Protein AF-F0SKY0-F1 (afdb_monomer)

Mean predicted aligned error: 11.63 Å

Radius of gyration: 22.15 Å; Cα contacts (8 Å, |Δi|>4): 162; chains: 1; bounding box: 50×62×47 Å

pLDDT: mean 82.49, std 17.02, range [29.92, 97.56]

Solvent-accessible surface area (backbone atoms only — not comparable to full-atom values): 7868 Å² total; per-residue (Å²): 136,84,80,74,58,94,83,52,55,69,64,46,52,52,54,50,53,38,43,76,74,67,43,51,81,93,27,47,46,78,72,54,81,40,81,42,29,36,29,90,99,61,52,41,36,31,31,41,31,40,34,40,35,43,55,90,96,51,73,72,44,75,34,44,32,41,34,40,39,32,83,89,78,56,72,51,76,49,82,32,88,43,74,67,55,46,52,51,55,47,55,67,72,44,64,94,37,53,64,60,80,75,73,92,79,78,86,71,72,63,66,60,50,53,53,51,51,52,52,52,53,51,52,52,54,50,53,66,72,65,75,123

Structure (mmCIF, N/CA/C/O backbone):
data_AF-F0SKY0-F1
#
_entry.id   AF-F0SKY0-F1
#
loop_
_atom_site.group_PDB
_atom_site.id
_atom_site.type_symbol
_atom_site.label_atom_id
_atom_site.label_alt_id
_atom_site.label_comp_id
_atom_site.label_asym_id
_atom_site.label_entity_id
_atom_site.label_seq_id
_atom_site.pdbx_PDB_ins_code
_atom_site.Cartn_x
_atom_site.Cartn_y
_atom_site.Cartn_z
_atom_site.occupancy
_atom_site.B_iso_or_equiv
_atom_site.auth_seq_id
_atom_site.auth_comp_id
_atom_site.auth_asym_id
_atom_site.auth_atom_id
_atom_site.pdbx_PDB_model_num
ATOM 1 N N . MET A 1 1 ? -20.368 4.125 -3.167 1.00 29.92 1 MET A N 1
ATOM 2 C CA . MET A 1 1 ? -19.758 5.468 -3.308 1.00 29.92 1 MET A CA 1
ATOM 3 C C . MET A 1 1 ? -18.580 5.554 -2.349 1.00 29.92 1 MET A C 1
ATOM 5 O O . MET A 1 1 ? -18.791 5.809 -1.173 1.00 29.92 1 MET A O 1
ATOM 9 N N . TYR A 1 2 ? -17.360 5.261 -2.808 1.00 37.28 2 TYR A N 1
ATOM 10 C CA . TYR A 1 2 ? -16.160 5.511 -2.005 1.00 37.28 2 TYR A CA 1
ATOM 11 C C . TYR A 1 2 ? -15.822 6.999 -2.114 1.00 37.28 2 TYR A C 1
ATOM 13 O O . TYR A 1 2 ? -15.543 7.500 -3.204 1.00 37.28 2 TYR A O 1
ATOM 21 N N . ASN A 1 3 ? -15.925 7.711 -0.992 1.00 34.66 3 ASN A N 1
ATOM 22 C CA . ASN A 1 3 ? -15.543 9.113 -0.885 1.00 34.66 3 ASN A CA 1
ATOM 23 C C . ASN A 1 3 ? -14.043 9.230 -1.186 1.00 34.66 3 ASN A C 1
ATOM 25 O O . ASN A 1 3 ? -13.209 8.860 -0.361 1.00 34.66 3 ASN A O 1
ATOM 29 N N . LYS A 1 4 ? -13.696 9.745 -2.370 1.00 40.56 4 LYS A N 1
ATOM 30 C CA . LYS A 1 4 ? -12.349 10.250 -2.644 1.00 40.56 4 LYS A CA 1
ATOM 31 C C . LYS A 1 4 ? -12.088 11.387 -1.662 1.00 40.56 4 LYS A C 1
ATOM 33 O O . LYS A 1 4 ? -12.745 12.423 -1.733 1.00 40.56 4 LYS A O 1
ATOM 38 N N . LEU A 1 5 ? -11.163 11.179 -0.726 1.00 46.00 5 LEU A N 1
ATOM 39 C CA . LEU A 1 5 ? -10.742 12.225 0.201 1.00 46.00 5 LEU A CA 1
ATOM 40 C C . LEU A 1 5 ? -10.253 13.449 -0.608 1.00 46.00 5 LEU A C 1
ATOM 42 O O . LEU A 1 5 ? -9.488 13.265 -1.560 1.00 46.00 5 LEU A O 1
ATOM 46 N N . PRO A 1 6 ? -10.644 14.689 -0.251 1.00 37.44 6 PRO A N 1
ATOM 47 C CA . PRO A 1 6 ? -10.519 15.865 -1.129 1.00 37.44 6 PRO A CA 1
ATOM 48 C C . PRO A 1 6 ? -9.085 16.304 -1.479 1.00 37.44 6 PRO A C 1
ATOM 50 O O . PRO A 1 6 ? -8.906 17.170 -2.329 1.00 37.44 6 PRO A O 1
ATOM 53 N N . ASN A 1 7 ? -8.054 15.710 -0.865 1.00 42.25 7 ASN A N 1
ATOM 54 C CA . ASN A 1 7 ? -6.668 16.204 -0.922 1.00 42.25 7 ASN A CA 1
ATOM 55 C C . ASN A 1 7 ? -5.680 15.280 -1.664 1.00 42.25 7 ASN A C 1
ATOM 57 O O . ASN A 1 7 ? -4.466 15.499 -1.631 1.00 42.25 7 ASN A O 1
ATOM 61 N N . GLY A 1 8 ? -6.178 14.254 -2.357 1.00 55.78 8 GLY A N 1
ATOM 62 C CA . GLY A 1 8 ? -5.343 13.300 -3.099 1.00 55.78 8 GLY A CA 1
ATOM 63 C C . GLY A 1 8 ? -4.895 12.068 -2.303 1.00 55.78 8 GLY A C 1
ATOM 64 O O . GLY A 1 8 ? -4.253 11.208 -2.893 1.00 55.78 8 GLY A O 1
ATOM 65 N N . GLY A 1 9 ? -5.272 11.959 -1.022 1.00 80.56 9 GLY A N 1
ATOM 66 C CA . GLY A 1 9 ? -5.251 10.726 -0.217 1.00 80.56 9 GLY A CA 1
ATOM 67 C C . GLY A 1 9 ? -3.946 9.916 -0.223 1.00 80.56 9 GLY A C 1
ATOM 68 O O . GLY A 1 9 ? -2.873 10.409 -0.573 1.00 80.56 9 GLY A O 1
ATOM 69 N N . ILE A 1 10 ? -4.068 8.640 0.144 1.00 89.56 10 ILE A N 1
ATOM 70 C CA . ILE A 1 10 ? -2.968 7.669 0.148 1.00 89.56 10 ILE A CA 1
ATOM 71 C C . ILE A 1 10 ? -2.341 7.484 -1.244 1.00 89.56 10 ILE A C 1
ATOM 73 O O . ILE A 1 10 ? -1.129 7.341 -1.369 1.00 89.56 10 ILE A O 1
ATOM 77 N N . GLU A 1 11 ? -3.126 7.597 -2.324 1.00 90.94 11 GLU A N 1
ATOM 78 C CA . GLU A 1 11 ? -2.612 7.527 -3.698 1.00 90.94 11 GLU A CA 1
ATOM 79 C C . GLU A 1 11 ? -1.527 8.572 -3.966 1.00 90.94 11 GLU A C 1
ATOM 81 O O . GLU A 1 11 ? -0.524 8.282 -4.617 1.00 90.94 11 GLU A O 1
ATOM 86 N N . ARG A 1 12 ? -1.706 9.806 -3.485 1.00 90.44 12 ARG A N 1
ATOM 87 C CA . ARG A 1 12 ? -0.703 10.858 -3.658 1.00 90.44 12 ARG A CA 1
ATOM 88 C C . ARG A 1 12 ? 0.584 10.510 -2.920 1.00 90.44 12 ARG A C 1
ATOM 90 O O . ARG A 1 12 ? 1.653 10.744 -3.478 1.00 90.44 12 ARG A O 1
ATOM 97 N N . GLN A 1 13 ? 0.486 9.953 -1.715 1.00 92.19 13 GLN A N 1
ATOM 98 C CA . GLN A 1 13 ? 1.650 9.513 -0.946 1.00 92.19 13 GLN A CA 1
ATOM 99 C C . GLN A 1 13 ? 2.369 8.354 -1.651 1.00 92.19 13 GLN A C 1
ATOM 101 O O . GLN A 1 13 ? 3.578 8.436 -1.846 1.00 92.19 13 GLN A O 1
ATOM 106 N N . ILE A 1 14 ? 1.632 7.364 -2.172 1.00 93.44 14 ILE A N 1
ATOM 107 C CA . ILE A 1 14 ? 2.183 6.275 -2.998 1.00 93.44 14 ILE A CA 1
ATOM 108 C C . ILE A 1 14 ? 2.920 6.837 -4.219 1.00 93.44 14 ILE A C 1
ATOM 110 O O . ILE A 1 14 ? 4.062 6.470 -4.487 1.00 93.44 14 ILE A O 1
ATOM 114 N N . ARG A 1 15 ? 2.318 7.783 -4.947 1.00 92.56 15 ARG A N 1
ATOM 115 C CA . ARG A 1 15 ? 2.961 8.402 -6.119 1.00 92.56 15 ARG A CA 1
ATOM 116 C C . ARG A 1 15 ? 4.214 9.204 -5.748 1.00 92.56 15 ARG A C 1
ATOM 118 O O . ARG A 1 15 ? 5.167 9.202 -6.528 1.00 92.56 15 ARG A O 1
ATOM 125 N N . SER A 1 16 ? 4.221 9.890 -4.602 1.00 92.50 16 SER A N 1
ATOM 126 C CA . SER A 1 16 ? 5.407 10.589 -4.085 1.00 92.50 16 SER A CA 1
ATOM 127 C C . SER A 1 16 ? 6.518 9.606 -3.723 1.00 92.50 16 SER A C 1
ATOM 129 O O . SER A 1 16 ? 7.635 9.768 -4.207 1.00 92.50 16 SER A O 1
ATOM 131 N N . PHE A 1 17 ? 6.194 8.53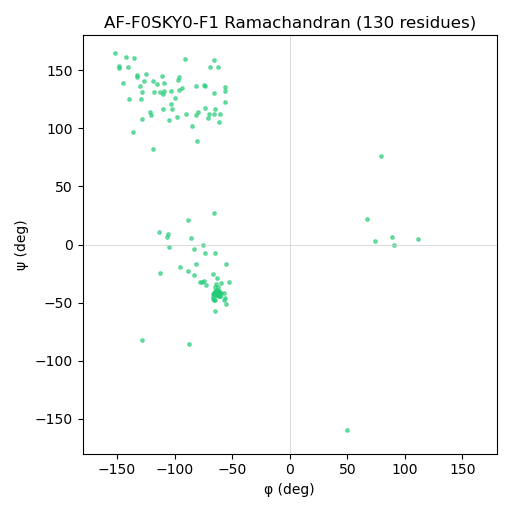8 -2.992 1.00 93.88 17 PHE A N 1
ATOM 132 C CA . PHE A 1 17 ? 7.123 7.457 -2.662 1.00 93.88 17 PHE A CA 1
ATOM 133 C C . PHE A 1 17 ? 7.742 6.832 -3.921 1.00 93.88 17 PHE A C 1
ATOM 135 O O . PHE A 1 17 ? 8.958 6.677 -4.019 1.00 93.88 17 PHE A O 1
ATOM 142 N N . LEU A 1 18 ? 6.929 6.534 -4.939 1.00 92.56 18 LEU A N 1
ATOM 143 C CA . LEU A 1 18 ? 7.419 5.983 -6.206 1.00 92.56 18 LEU A CA 1
ATOM 144 C C . LEU A 1 18 ? 8.362 6.951 -6.925 1.00 92.56 18 LEU A C 1
ATOM 146 O O . LEU A 1 18 ? 9.398 6.531 -7.443 1.00 92.56 18 LEU A O 1
ATOM 150 N N . LYS A 1 19 ? 8.044 8.250 -6.912 1.00 91.88 19 LYS A N 1
ATOM 151 C CA . LYS A 1 19 ? 8.909 9.289 -7.476 1.00 91.88 19 LYS A CA 1
ATOM 152 C C . LYS A 1 19 ? 10.254 9.355 -6.747 1.00 91.88 19 LYS A C 1
ATOM 154 O O . LYS A 1 19 ? 11.283 9.440 -7.412 1.00 91.88 19 LYS A O 1
ATOM 159 N N . GLU A 1 20 ? 10.256 9.291 -5.417 1.00 92.12 20 GLU A N 1
ATOM 160 C CA . GLU A 1 20 ? 11.473 9.278 -4.589 1.00 92.12 20 GLU A CA 1
ATOM 161 C C . GLU A 1 20 ? 12.334 8.035 -4.842 1.00 92.12 20 GLU A C 1
ATOM 163 O O . GLU A 1 20 ? 13.559 8.125 -4.870 1.00 92.12 20 GLU A O 1
ATOM 168 N N . LYS A 1 21 ? 11.709 6.888 -5.129 1.00 89.88 21 LYS A N 1
ATOM 169 C CA . LYS A 1 21 ? 12.395 5.656 -5.556 1.00 89.88 21 LYS A CA 1
ATOM 170 C C . LYS A 1 21 ? 12.888 5.683 -7.013 1.00 89.88 21 LYS A C 1
ATOM 172 O O . LYS A 1 21 ? 13.484 4.710 -7.463 1.00 89.88 21 LYS A O 1
ATOM 177 N N . GLY A 1 22 ? 12.662 6.771 -7.755 1.00 88.81 22 GLY A N 1
ATOM 178 C CA . GLY A 1 22 ? 13.115 6.937 -9.142 1.00 88.81 22 GLY A CA 1
ATOM 179 C C . GLY A 1 22 ? 12.135 6.433 -10.209 1.00 88.81 22 GLY A C 1
ATOM 180 O O . GLY A 1 22 ? 12.451 6.455 -11.403 1.00 88.81 22 GLY A O 1
ATOM 181 N N . TYR A 1 23 ? 10.926 6.021 -9.822 1.00 85.31 23 TYR A N 1
ATOM 182 C CA . TYR A 1 23 ? 9.873 5.640 -10.761 1.00 85.31 23 TYR A CA 1
ATOM 183 C C . TYR A 1 23 ? 9.107 6.887 -11.226 1.00 85.31 23 TYR A C 1
ATOM 185 O O . TYR A 1 23 ? 8.253 7.440 -10.532 1.00 85.31 23 TYR A O 1
ATOM 193 N N . GLY A 1 24 ? 9.419 7.359 -12.436 1.00 79.31 24 GLY A N 1
ATOM 194 C CA . GLY A 1 24 ? 8.644 8.413 -13.098 1.00 79.31 24 GLY A CA 1
ATOM 195 C C . GLY A 1 24 ? 7.224 7.952 -13.457 1.00 79.31 24 GLY A C 1
ATOM 196 O O . GLY A 1 24 ? 6.979 6.759 -13.602 1.00 79.31 24 GLY A O 1
ATOM 197 N N . ARG A 1 25 ? 6.290 8.893 -13.664 1.00 74.19 25 ARG A N 1
ATOM 198 C CA . ARG A 1 25 ? 4.867 8.599 -13.958 1.00 74.19 25 ARG A CA 1
ATOM 199 C C . ARG A 1 25 ? 4.633 7.641 -15.130 1.00 74.19 25 ARG A C 1
ATOM 201 O O . ARG A 1 25 ? 3.667 6.901 -15.104 1.00 74.19 25 ARG A O 1
ATOM 208 N N . SER A 1 26 ? 5.495 7.651 -16.143 1.00 78.94 26 SER A N 1
ATOM 209 C CA . SER A 1 26 ? 5.365 6.760 -17.307 1.00 78.94 26 SER A CA 1
ATOM 210 C C . SER A 1 26 ? 5.954 5.361 -17.078 1.00 78.94 26 SER A C 1
ATOM 212 O O . SER A 1 26 ? 5.898 4.526 -17.975 1.00 78.94 26 SER A O 1
ATOM 214 N N . ARG A 1 27 ? 6.571 5.116 -15.914 1.00 85.50 27 ARG A N 1
ATOM 215 C CA . ARG A 1 27 ? 7.303 3.882 -15.577 1.00 85.50 27 ARG A CA 1
ATOM 216 C C . ARG A 1 27 ? 6.559 2.986 -14.595 1.00 85.50 27 ARG A C 1
ATOM 218 O O . ARG A 1 27 ? 7.129 2.002 -14.133 1.00 85.50 27 ARG A O 1
ATOM 225 N N . TYR A 1 28 ? 5.322 3.323 -14.259 1.00 90.56 28 TYR A N 1
ATOM 226 C CA . TYR A 1 28 ? 4.477 2.464 -13.450 1.00 90.56 28 TYR A CA 1
ATOM 227 C C . TYR A 1 28 ? 3.010 2.627 -13.822 1.00 90.56 28 TYR A C 1
ATOM 229 O O . TYR A 1 28 ? 2.596 3.690 -14.284 1.00 90.56 28 TYR A O 1
ATOM 237 N N . ASP A 1 29 ? 2.241 1.577 -13.580 1.00 90.75 29 ASP A N 1
ATOM 238 C CA . ASP A 1 29 ? 0.786 1.595 -13.623 1.00 90.75 29 ASP A CA 1
ATOM 239 C C . ASP A 1 29 ? 0.254 1.194 -12.244 1.00 90.75 29 ASP A C 1
ATOM 241 O O . ASP A 1 29 ? 0.481 0.071 -11.790 1.00 90.75 29 ASP A O 1
ATOM 245 N N . LEU A 1 30 ? -0.360 2.151 -11.541 1.00 90.94 30 LEU A N 1
ATOM 246 C CA . LEU A 1 30 ? -0.956 1.937 -10.220 1.00 90.94 30 LEU A CA 1
ATOM 247 C C . LEU A 1 30 ? -2.407 1.519 -10.435 1.00 90.94 30 LEU A C 1
ATOM 249 O O . LEU A 1 30 ? -3.207 2.332 -10.899 1.00 90.94 30 LEU A O 1
ATOM 253 N N . ARG A 1 31 ? -2.727 0.266 -10.108 1.00 86.62 31 ARG A N 1
ATOM 254 C CA . ARG A 1 31 ? -4.019 -0.339 -10.441 1.00 86.62 31 ARG A CA 1
ATOM 255 C C . ARG A 1 31 ? -5.070 -0.071 -9.370 1.00 86.62 31 ARG A C 1
ATOM 257 O O . ARG A 1 31 ? -5.857 0.865 -9.474 1.00 86.62 31 ARG A O 1
ATOM 264 N N . GLU A 1 32 ? -5.089 -0.914 -8.348 1.00 82.31 32 GLU A N 1
ATOM 265 C CA . GLU A 1 32 ? -6.082 -0.899 -7.282 1.00 82.31 32 GLU A CA 1
ATOM 266 C C . GLU A 1 32 ? -5.425 -0.422 -5.993 1.00 82.31 32 GLU A C 1
ATOM 268 O O . GLU A 1 32 ? -4.283 -0.784 -5.716 1.00 82.31 32 GLU A O 1
ATOM 273 N N . VAL A 1 33 ? -6.129 0.416 -5.231 1.00 91.38 33 VAL A N 1
ATOM 274 C CA . VAL A 1 33 ? -5.722 0.847 -3.891 1.00 91.38 33 VAL A CA 1
ATOM 275 C C . VAL A 1 33 ? -6.897 0.607 -2.956 1.00 91.38 33 VAL A C 1
ATOM 277 O O . VAL A 1 33 ? -7.904 1.312 -3.002 1.00 91.38 33 VAL A O 1
ATOM 280 N N . ASP A 1 34 ? -6.755 -0.399 -2.109 1.00 91.44 34 ASP A N 1
ATOM 281 C CA . ASP A 1 34 ? -7.803 -0.933 -1.255 1.00 91.44 34 ASP A CA 1
ATOM 282 C C . ASP A 1 34 ? -7.507 -0.661 0.212 1.00 91.44 34 ASP A C 1
ATOM 284 O O . ASP A 1 34 ? -6.430 -0.995 0.693 1.00 91.44 34 ASP A O 1
ATOM 288 N N . LEU A 1 35 ? -8.481 -0.142 0.962 1.00 92.94 35 LEU A N 1
ATOM 289 C CA . LEU A 1 35 ? -8.405 -0.110 2.425 1.00 92.94 35 LEU A CA 1
ATOM 290 C C . LEU A 1 35 ? -8.632 -1.526 2.972 1.00 92.94 35 LEU A C 1
ATOM 292 O O . LEU A 1 35 ? -9.716 -2.092 2.802 1.00 92.94 35 LEU A O 1
ATOM 296 N N . VAL A 1 36 ? -7.628 -2.080 3.648 1.00 94.88 36 VAL A N 1
ATOM 297 C CA . VAL A 1 36 ? -7.617 -3.477 4.111 1.00 94.88 36 VAL A CA 1
ATOM 298 C C . VAL A 1 36 ? -7.673 -3.620 5.624 1.00 94.88 36 VAL A C 1
ATOM 300 O O . VAL A 1 36 ? -8.175 -4.629 6.117 1.00 94.88 36 VAL A O 1
ATOM 303 N N . ALA A 1 37 ? -7.234 -2.608 6.371 1.00 95.25 37 ALA A N 1
ATOM 304 C CA . ALA A 1 37 ? -7.425 -2.558 7.813 1.00 95.25 37 ALA A CA 1
ATOM 305 C C . ALA A 1 37 ? -7.564 -1.122 8.317 1.00 95.25 37 ALA A C 1
ATOM 307 O O . ALA A 1 37 ? -7.024 -0.185 7.732 1.00 95.25 37 ALA A O 1
ATOM 308 N N . VAL A 1 38 ? -8.284 -0.951 9.422 1.00 95.19 38 VAL A N 1
ATOM 309 C CA . VAL A 1 38 ? -8.448 0.339 10.098 1.00 95.19 38 VAL A CA 1
ATOM 310 C C . VAL A 1 38 ? -8.508 0.148 11.607 1.00 95.19 38 VAL A C 1
ATOM 312 O O . VAL A 1 38 ? -9.160 -0.766 12.109 1.00 95.19 38 VAL A O 1
ATOM 315 N N . GLU A 1 39 ? -7.854 1.025 12.353 1.00 93.44 39 GLU A N 1
ATOM 316 C CA . GLU A 1 39 ? -7.994 1.094 13.804 1.00 93.44 39 GLU A CA 1
ATOM 317 C C . GLU A 1 39 ? -9.024 2.162 14.183 1.00 93.44 39 GLU A C 1
ATOM 319 O O . GLU A 1 39 ? -9.075 3.213 13.553 1.00 93.44 39 GLU A O 1
ATOM 324 N N . ARG A 1 40 ? -9.825 1.960 15.236 1.00 89.25 40 ARG A N 1
ATOM 325 C CA . ARG A 1 40 ? -10.684 3.020 15.798 1.00 89.25 40 ARG A CA 1
ATOM 326 C C . ARG A 1 40 ? -9.825 4.020 16.593 1.00 89.25 40 ARG A C 1
ATOM 328 O O . ARG A 1 40 ? -8.992 3.569 17.367 1.00 89.25 40 ARG A O 1
ATOM 335 N N . PRO A 1 41 ? -10.033 5.348 16.476 1.00 83.44 41 PRO A N 1
ATOM 336 C CA . PRO A 1 41 ? -11.139 6.064 15.819 1.00 83.44 41 PRO A CA 1
ATOM 337 C C . PRO A 1 41 ? -10.976 6.373 14.309 1.00 83.44 41 PRO A C 1
ATOM 339 O O . PRO A 1 41 ? -11.688 7.219 13.782 1.00 83.44 41 PRO A O 1
ATOM 342 N N . GLY A 1 42 ? -10.119 5.666 13.575 1.00 84.75 42 GLY A N 1
ATOM 343 C CA . GLY A 1 42 ? -9.999 5.731 12.108 1.00 84.75 42 GLY A CA 1
ATOM 344 C C . GLY A 1 42 ? -8.704 6.368 11.608 1.00 84.75 42 GLY A C 1
ATOM 345 O O . GLY A 1 42 ? -8.566 6.578 10.407 1.00 84.75 42 GLY A O 1
ATOM 346 N N . TRP A 1 43 ? -7.787 6.713 12.514 1.00 88.50 43 TRP A N 1
ATOM 347 C CA . TRP A 1 43 ? -6.573 7.472 12.199 1.00 88.50 43 TRP A CA 1
ATOM 348 C C . TRP A 1 43 ? -5.426 6.622 11.675 1.00 88.50 43 TRP A C 1
ATOM 350 O O . TRP A 1 43 ? -4.599 7.159 10.951 1.00 88.50 43 TRP A O 1
ATOM 360 N N . ARG A 1 44 ? -5.392 5.335 12.039 1.00 93.81 44 ARG A N 1
ATOM 361 C CA . ARG A 1 44 ? -4.447 4.355 11.504 1.00 93.81 44 ARG A CA 1
ATOM 362 C C . ARG A 1 44 ? -5.165 3.475 10.496 1.00 93.81 44 ARG A C 1
ATOM 364 O O . ARG A 1 44 ? -6.165 2.834 10.835 1.00 93.81 44 ARG A O 1
ATOM 371 N N . GLN A 1 45 ? -4.677 3.474 9.266 1.00 95.19 45 GLN A N 1
ATOM 372 C CA . GLN A 1 45 ? -5.260 2.756 8.139 1.00 95.19 45 GLN A CA 1
ATOM 373 C C . GLN A 1 45 ? -4.169 1.997 7.392 1.00 95.19 45 GLN A C 1
ATOM 375 O O . GLN A 1 45 ? -3.050 2.480 7.266 1.00 95.19 45 GLN A O 1
ATOM 380 N N . ILE A 1 46 ? -4.501 0.810 6.892 1.00 96.38 46 ILE A N 1
ATOM 381 C CA . ILE A 1 46 ? -3.618 0.026 6.031 1.00 96.38 46 ILE A CA 1
ATOM 382 C C . ILE A 1 46 ? -4.294 -0.149 4.689 1.00 96.38 46 ILE A C 1
ATOM 384 O O . ILE A 1 46 ? -5.452 -0.572 4.618 1.00 96.38 46 ILE A O 1
ATOM 388 N N . PHE A 1 47 ? -3.541 0.122 3.635 1.00 95.25 47 PHE A N 1
ATOM 389 C CA . PHE A 1 47 ? -3.951 -0.037 2.259 1.00 95.25 47 PHE A CA 1
ATOM 390 C C . PHE A 1 47 ? -3.107 -1.100 1.565 1.00 95.25 47 PHE A C 1
ATOM 392 O O . PHE A 1 47 ? -1.888 -1.126 1.719 1.00 95.25 47 PHE A O 1
ATOM 399 N N . ARG A 1 48 ? -3.755 -1.946 0.767 1.00 95.19 48 ARG A N 1
ATOM 400 C CA . ARG A 1 48 ? -3.105 -2.817 -0.215 1.00 95.19 48 ARG A CA 1
ATOM 401 C C . ARG A 1 48 ? -3.185 -2.134 -1.566 1.00 95.19 48 ARG A C 1
ATOM 403 O O . ARG A 1 48 ? -4.212 -1.544 -1.889 1.00 95.19 48 ARG A O 1
ATOM 410 N N . PHE A 1 49 ? -2.135 -2.233 -2.363 1.00 93.94 49 PHE A N 1
ATOM 411 C CA . PHE A 1 49 ? -2.195 -1.792 -3.745 1.00 93.94 49 PHE A CA 1
ATOM 412 C C . PHE A 1 49 ? -1.411 -2.696 -4.684 1.00 93.94 49 PHE A C 1
ATOM 414 O O . PHE A 1 49 ? -0.558 -3.464 -4.253 1.00 93.94 49 PHE A O 1
ATOM 421 N N . GLU A 1 50 ? -1.707 -2.602 -5.975 1.00 93.56 50 GLU A N 1
ATOM 422 C CA . GLU A 1 50 ? -0.997 -3.338 -7.022 1.00 93.56 50 GLU A CA 1
ATOM 423 C C . GLU A 1 50 ? -0.337 -2.385 -8.009 1.00 93.56 50 GLU A C 1
ATOM 425 O O . GLU A 1 50 ? -0.892 -1.341 -8.372 1.00 93.56 50 GLU A O 1
ATOM 430 N N . LEU A 1 51 ? 0.869 -2.754 -8.433 1.00 92.88 51 LEU A N 1
ATOM 431 C CA . LEU A 1 51 ? 1.721 -1.909 -9.247 1.00 92.88 51 LEU A CA 1
ATOM 432 C C . LEU A 1 51 ? 2.410 -2.728 -10.332 1.00 92.88 51 LEU A C 1
ATOM 434 O O . LEU A 1 51 ? 3.156 -3.654 -10.026 1.00 92.88 51 LEU A O 1
ATOM 438 N N . ASP A 1 52 ? 2.251 -2.324 -11.587 1.00 92.62 52 ASP A N 1
ATOM 439 C CA . ASP A 1 52 ? 3.102 -2.830 -12.662 1.00 92.62 52 ASP A CA 1
ATOM 440 C C . ASP A 1 52 ? 4.210 -1.823 -12.935 1.00 92.62 52 ASP A C 1
ATOM 442 O O . ASP A 1 52 ? 3.976 -0.736 -13.467 1.00 92.62 52 ASP A O 1
ATOM 446 N N . LEU A 1 53 ? 5.437 -2.179 -12.578 1.00 91.38 53 LEU A N 1
ATOM 447 C CA . LEU A 1 53 ? 6.619 -1.391 -12.888 1.00 91.38 53 LEU A CA 1
ATOM 448 C C . LEU A 1 53 ? 7.067 -1.682 -14.317 1.00 91.38 53 LEU A C 1
ATOM 450 O O . LEU A 1 53 ? 7.132 -2.834 -14.729 1.00 91.38 53 LEU A O 1
ATOM 454 N N . ARG A 1 54 ? 7.430 -0.642 -15.068 1.00 89.38 54 ARG A N 1
ATOM 455 C CA . ARG A 1 54 ? 7.998 -0.742 -16.421 1.00 89.38 54 ARG A CA 1
ATOM 456 C C . ARG A 1 54 ? 9.402 -0.136 -16.427 1.00 89.38 54 ARG A C 1
ATOM 458 O O . ARG A 1 54 ? 9.556 1.050 -16.751 1.00 89.38 54 ARG A O 1
ATOM 465 N N . PRO A 1 55 ? 10.428 -0.893 -16.006 1.00 81.88 55 PRO A N 1
ATOM 466 C CA . PRO A 1 55 ? 11.799 -0.418 -16.066 1.00 81.88 55 PRO A CA 1
ATOM 467 C C . PRO A 1 55 ? 12.266 -0.325 -17.531 1.00 81.88 55 PRO A C 1
ATOM 469 O O . PRO A 1 55 ? 11.740 -1.013 -18.407 1.00 81.88 55 PRO A O 1
ATOM 472 N N . PRO A 1 56 ? 13.226 0.561 -17.840 1.00 78.94 56 PRO A N 1
ATOM 473 C CA . PRO A 1 56 ? 13.762 0.666 -19.190 1.00 78.94 56 PRO A CA 1
ATOM 474 C C . PRO A 1 56 ? 14.512 -0.620 -19.564 1.00 78.94 56 PRO A C 1
ATOM 476 O O . PRO A 1 56 ? 15.381 -1.061 -18.820 1.00 78.94 56 PRO A O 1
ATOM 479 N N . HIS A 1 57 ? 14.203 -1.171 -20.741 1.00 78.62 57 HIS A N 1
ATOM 480 C CA . HIS A 1 57 ? 14.843 -2.369 -21.310 1.00 78.62 57 HIS A CA 1
ATOM 481 C C . HIS A 1 57 ? 14.593 -3.689 -20.563 1.00 78.62 57 HIS A C 1
ATOM 483 O O . HIS A 1 57 ? 15.356 -4.637 -20.733 1.00 78.62 57 HIS A O 1
ATOM 489 N N . SER A 1 58 ? 13.524 -3.780 -19.774 1.00 83.00 58 SER A N 1
ATOM 490 C CA . SER A 1 58 ? 13.106 -5.025 -19.127 1.00 83.00 58 SER A CA 1
ATOM 491 C C . SER A 1 58 ? 11.602 -5.227 -19.251 1.00 83.00 58 SER A C 1
ATOM 493 O O . SER A 1 58 ? 10.853 -4.264 -19.437 1.00 83.00 58 SER A O 1
ATOM 495 N N . ASP A 1 59 ? 11.160 -6.466 -19.068 1.00 86.06 59 ASP A N 1
ATOM 496 C CA . ASP A 1 59 ? 9.737 -6.775 -19.007 1.00 86.06 59 ASP A CA 1
ATOM 497 C C . ASP A 1 59 ? 9.057 -6.077 -17.816 1.00 86.06 59 ASP A C 1
ATOM 499 O O . ASP A 1 59 ? 9.712 -5.775 -16.807 1.00 86.06 59 ASP A O 1
ATOM 503 N N . PRO A 1 60 ? 7.745 -5.793 -17.917 1.00 87.38 60 PRO A N 1
ATOM 504 C CA . PRO A 1 60 ? 6.978 -5.277 -16.798 1.00 87.38 60 PRO A CA 1
ATOM 505 C C . PRO A 1 60 ? 7.062 -6.208 -15.586 1.00 87.38 60 PRO A C 1
ATOM 507 O O . PRO A 1 60 ? 6.854 -7.415 -15.700 1.00 87.38 60 PRO A O 1
ATOM 510 N N . VAL A 1 61 ? 7.330 -5.636 -14.416 1.00 91.06 61 VAL A N 1
ATOM 511 C CA . VAL A 1 61 ? 7.414 -6.370 -13.152 1.00 91.06 61 VAL A CA 1
ATOM 512 C C . VAL A 1 61 ? 6.222 -5.999 -12.291 1.00 91.06 61 VAL A C 1
ATOM 514 O O . VAL A 1 61 ? 6.085 -4.849 -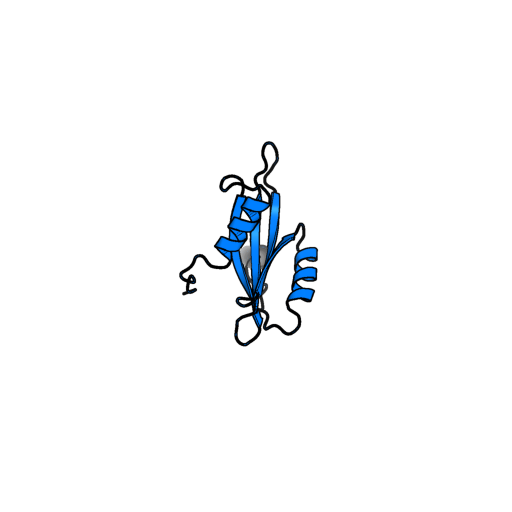11.873 1.00 91.06 61 VAL A O 1
ATOM 517 N N . HIS A 1 62 ? 5.383 -6.985 -12.000 1.00 91.75 62 HIS A N 1
ATOM 518 C CA . HIS A 1 62 ? 4.291 -6.829 -11.053 1.00 91.75 62 HIS A CA 1
ATOM 519 C C . HIS A 1 62 ? 4.827 -6.782 -9.615 1.00 91.75 62 HIS A C 1
ATOM 521 O O . HIS A 1 62 ? 5.705 -7.565 -9.245 1.00 91.75 62 HIS A O 1
ATOM 527 N N . LYS A 1 63 ? 4.305 -5.861 -8.805 1.00 93.94 63 LYS A N 1
ATOM 528 C CA . LYS A 1 63 ? 4.613 -5.696 -7.383 1.00 93.94 63 LYS A CA 1
ATOM 529 C C . LYS A 1 63 ? 3.328 -5.555 -6.584 1.00 93.94 63 LYS A C 1
ATOM 531 O O . LYS A 1 63 ? 2.380 -4.897 -7.015 1.00 93.94 63 LYS A O 1
ATOM 536 N N . ILE A 1 64 ? 3.365 -6.093 -5.371 1.00 95.31 64 ILE A N 1
ATOM 537 C CA . ILE A 1 64 ?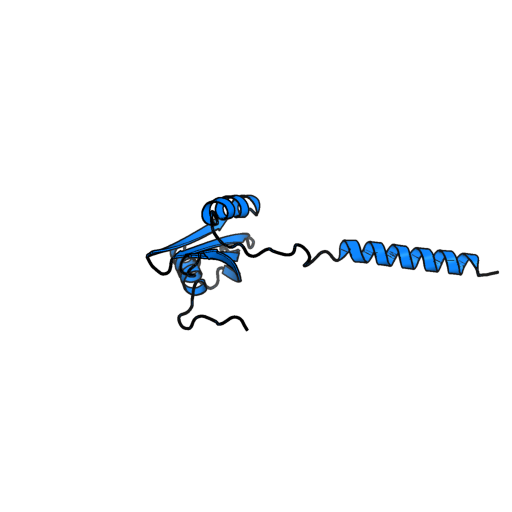 2.333 -5.871 -4.364 1.00 95.31 64 ILE A CA 1
ATOM 538 C C . ILE A 1 64 ? 2.815 -4.745 -3.459 1.00 95.31 64 ILE A C 1
ATOM 540 O O . ILE A 1 64 ? 3.961 -4.727 -3.021 1.00 95.31 64 ILE A O 1
ATOM 544 N N . GLY A 1 65 ? 1.952 -3.784 -3.196 1.00 95.94 65 GLY A N 1
ATOM 545 C CA . GLY A 1 65 ? 2.214 -2.667 -2.316 1.00 95.94 65 GLY A CA 1
ATOM 546 C C . GLY A 1 65 ? 1.395 -2.748 -1.040 1.00 95.94 65 GLY A C 1
ATOM 547 O O . GLY A 1 65 ? 0.237 -3.170 -1.051 1.00 95.94 65 GLY A O 1
ATOM 548 N N . ILE A 1 66 ? 1.988 -2.295 0.057 1.00 97.56 66 ILE A N 1
ATOM 549 C CA . ILE A 1 66 ? 1.282 -2.045 1.309 1.00 97.56 66 ILE A CA 1
ATOM 550 C C . ILE A 1 66 ? 1.636 -0.647 1.806 1.00 97.56 66 ILE A C 1
ATOM 552 O O . ILE A 1 66 ? 2.791 -0.225 1.727 1.00 97.56 66 ILE A O 1
ATOM 556 N N . ALA A 1 67 ? 0.633 0.093 2.265 1.00 97.25 67 ALA A N 1
ATOM 557 C CA . ALA A 1 67 ? 0.809 1.420 2.829 1.00 97.25 67 ALA A CA 1
ATOM 558 C C . ALA A 1 67 ? 0.102 1.507 4.180 1.00 97.25 67 ALA A C 1
ATOM 560 O O . ALA A 1 67 ? -1.092 1.239 4.266 1.00 97.25 67 ALA A O 1
ATOM 561 N N . PHE A 1 68 ? 0.831 1.886 5.219 1.00 96.31 68 PHE A N 1
ATOM 562 C CA . PHE A 1 68 ? 0.294 2.245 6.522 1.00 96.31 68 PHE A CA 1
ATOM 563 C C . PHE A 1 68 ? 0.232 3.766 6.598 1.00 96.31 68 PHE A C 1
ATOM 565 O O . PHE A 1 68 ? 1.231 4.435 6.358 1.00 96.31 68 PHE A O 1
ATOM 572 N N . ASP A 1 69 ? -0.931 4.318 6.910 1.00 94.50 69 ASP A N 1
ATOM 573 C CA . ASP A 1 69 ? -1.141 5.755 7.060 1.00 94.50 69 ASP A CA 1
ATOM 574 C C . ASP A 1 69 ? -1.654 6.032 8.471 1.00 94.50 69 ASP A C 1
ATOM 576 O O . ASP A 1 69 ? -2.750 5.600 8.843 1.00 94.50 69 ASP A O 1
ATOM 580 N N . ASP A 1 70 ? -0.847 6.733 9.268 1.00 92.06 70 ASP A N 1
ATOM 581 C CA . ASP A 1 70 ? -1.288 7.366 10.504 1.00 92.06 70 ASP A CA 1
ATOM 582 C C . ASP A 1 70 ? -1.412 8.865 10.260 1.00 92.06 70 ASP A C 1
ATOM 584 O O . ASP A 1 70 ? -0.417 9.592 10.213 1.00 92.06 70 ASP A O 1
ATOM 588 N N . HIS A 1 71 ? -2.654 9.345 10.178 1.00 85.81 71 HIS A N 1
ATOM 589 C CA . HIS A 1 71 ? -2.969 10.750 9.899 1.00 85.81 71 HIS A CA 1
ATOM 590 C C . HIS A 1 71 ? -2.306 11.744 10.874 1.00 85.81 71 HIS A C 1
ATOM 592 O O . HIS A 1 71 ? -2.277 12.945 10.604 1.00 85.81 71 HIS A O 1
ATOM 598 N N . ARG A 1 72 ? -1.829 11.274 12.034 1.00 86.19 72 ARG A N 1
ATOM 599 C CA . ARG A 1 72 ? -1.189 12.100 13.066 1.00 86.19 72 ARG A CA 1
ATOM 600 C C . ARG A 1 72 ? 0.332 12.120 12.984 1.00 86.19 72 ARG A C 1
ATOM 602 O O . ARG A 1 72 ? 0.932 12.994 13.605 1.00 86.19 72 ARG A O 1
ATOM 609 N N . SER A 1 73 ? 0.950 11.156 12.306 1.00 86.75 73 SER A N 1
ATOM 610 C CA . SER A 1 73 ? 2.403 10.994 12.324 1.00 86.75 73 SER A CA 1
ATOM 611 C C . SER A 1 73 ? 2.982 10.909 10.918 1.00 86.75 73 SER A C 1
ATOM 613 O O . SER A 1 73 ? 3.473 11.910 10.398 1.00 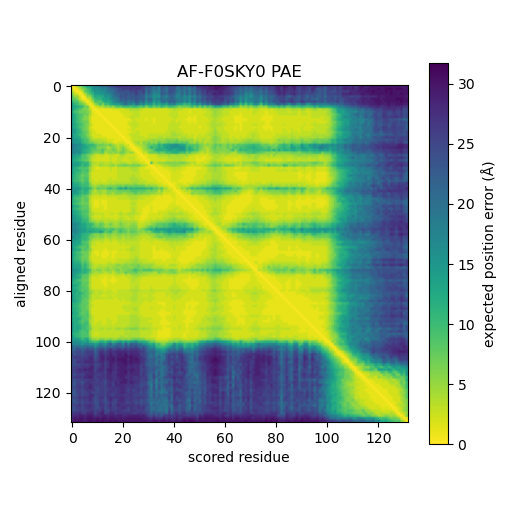86.75 73 SER A O 1
ATOM 615 N N . HIS A 1 74 ? 2.944 9.733 10.305 1.00 88.81 74 HIS A N 1
ATOM 616 C CA . HIS A 1 74 ? 3.601 9.455 9.042 1.00 88.81 74 HIS A CA 1
ATOM 617 C C . HIS A 1 74 ? 2.872 8.360 8.265 1.00 88.81 74 HIS A C 1
ATOM 619 O O . HIS A 1 74 ? 2.056 7.613 8.808 1.00 88.81 74 HIS A O 1
ATOM 625 N N . CYS A 1 75 ? 3.222 8.272 6.985 1.00 92.81 75 CYS A N 1
ATOM 626 C CA . CYS A 1 75 ? 2.863 7.154 6.136 1.00 92.81 75 CYS A CA 1
ATOM 627 C C . CYS A 1 75 ? 4.107 6.319 5.835 1.00 92.81 75 CYS A C 1
ATOM 629 O O . CYS A 1 75 ? 5.146 6.859 5.447 1.00 92.81 75 CYS A O 1
ATOM 631 N N . GLU A 1 76 ? 3.983 5.008 5.999 1.00 96.19 76 GLU A N 1
ATOM 632 C CA . GLU A 1 76 ? 4.990 4.027 5.623 1.00 96.19 76 GLU A CA 1
ATOM 633 C C . GLU A 1 76 ? 4.492 3.219 4.422 1.00 96.19 76 GLU A C 1
ATOM 635 O O . GLU A 1 76 ? 3.373 2.713 4.425 1.00 96.19 76 GLU A O 1
ATOM 640 N N . ILE A 1 77 ? 5.315 3.098 3.377 1.00 97.06 77 ILE A N 1
ATOM 641 C CA . ILE A 1 77 ? 4.963 2.393 2.138 1.00 97.06 77 ILE A CA 1
ATOM 642 C C . ILE A 1 77 ? 6.055 1.380 1.809 1.00 97.06 77 ILE A C 1
ATOM 644 O O . ILE A 1 77 ? 7.237 1.725 1.756 1.00 97.06 77 ILE A O 1
ATOM 648 N N . GLN A 1 78 ? 5.651 0.142 1.523 1.00 97.19 78 GLN A N 1
ATOM 649 C CA . GLN A 1 78 ? 6.548 -0.929 1.096 1.00 97.19 78 GLN A CA 1
ATOM 650 C C . GLN A 1 78 ? 6.068 -1.561 -0.216 1.00 97.19 78 GLN A C 1
ATOM 652 O O . GLN A 1 78 ? 4.871 -1.752 -0.432 1.00 97.19 78 GLN A O 1
ATOM 657 N N . LEU A 1 79 ? 7.025 -1.880 -1.095 1.00 95.94 79 LEU A N 1
ATOM 658 C CA . LEU A 1 79 ? 6.811 -2.711 -2.282 1.00 95.94 79 LEU A CA 1
ATOM 659 C C . LEU A 1 79 ? 7.371 -4.097 -1.995 1.00 95.94 79 LEU A C 1
ATOM 661 O O . LEU A 1 79 ? 8.498 -4.222 -1.519 1.00 95.94 79 LEU A O 1
ATOM 665 N N . LEU A 1 80 ? 6.582 -5.112 -2.302 1.00 95.50 80 LEU A N 1
ATOM 666 C CA . LEU A 1 80 ? 6.802 -6.497 -1.937 1.00 95.50 80 LEU A CA 1
ATOM 667 C C . LEU A 1 80 ? 6.794 -7.357 -3.201 1.00 95.50 80 LEU A C 1
ATOM 669 O O . LEU A 1 80 ? 6.079 -7.079 -4.170 1.00 95.50 80 LEU A O 1
ATOM 673 N N . ASP A 1 81 ? 7.610 -8.405 -3.175 1.00 91.94 81 ASP A N 1
ATOM 674 C CA . ASP A 1 81 ? 7.822 -9.290 -4.321 1.00 91.94 81 ASP A CA 1
ATOM 675 C C . ASP A 1 81 ? 6.819 -10.441 -4.368 1.00 91.94 81 ASP A C 1
ATOM 677 O O . ASP A 1 81 ? 6.581 -11.018 -5.428 1.00 91.94 81 ASP A O 1
ATOM 681 N N . SER A 1 82 ? 6.237 -10.786 -3.220 1.00 91.88 82 SER A N 1
ATOM 682 C CA . SER A 1 82 ? 5.398 -11.965 -3.075 1.00 91.88 82 SER A CA 1
ATOM 683 C C . SER A 1 82 ? 4.187 -11.713 -2.183 1.00 91.88 82 SER A C 1
ATOM 685 O O . SER A 1 82 ? 4.207 -10.905 -1.254 1.00 91.88 82 SER A O 1
ATOM 687 N N . GLU A 1 83 ? 3.127 -12.480 -2.430 1.00 92.19 83 GLU A N 1
ATOM 688 C CA . GLU A 1 83 ? 1.932 -12.491 -1.582 1.00 92.19 83 GLU A CA 1
ATOM 689 C C . GLU A 1 83 ? 2.256 -12.987 -0.156 1.00 92.19 83 GLU A C 1
ATOM 691 O O . GLU A 1 83 ? 1.624 -12.573 0.813 1.00 92.19 83 GLU A O 1
ATOM 696 N N . SER 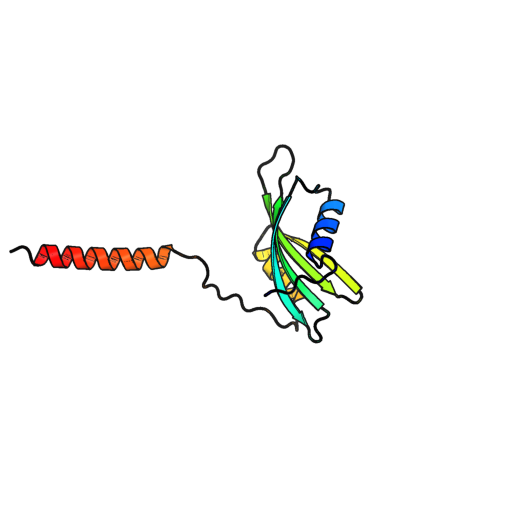A 1 84 ? 3.274 -13.842 0.004 1.00 92.62 84 SER A N 1
ATOM 697 C CA . SER A 1 84 ? 3.773 -14.265 1.319 1.00 92.62 84 SER A CA 1
ATOM 698 C C . SER A 1 84 ? 4.396 -13.117 2.112 1.00 92.62 84 SER A C 1
ATOM 700 O O . SER A 1 84 ? 4.116 -12.995 3.305 1.00 92.62 84 SER A O 1
ATOM 702 N N . ASP A 1 85 ? 5.188 -12.257 1.465 1.00 94.94 85 ASP A N 1
ATOM 703 C CA . ASP A 1 85 ? 5.752 -11.069 2.114 1.00 94.94 85 ASP A CA 1
ATOM 704 C C . ASP A 1 85 ? 4.654 -10.088 2.501 1.00 94.94 85 ASP A C 1
ATOM 706 O O . ASP A 1 85 ? 4.654 -9.581 3.622 1.00 94.94 85 ASP A O 1
ATOM 710 N N . TYR A 1 86 ? 3.675 -9.895 1.613 1.00 95.25 86 TYR A N 1
ATOM 711 C CA . TYR A 1 86 ? 2.491 -9.095 1.909 1.00 95.25 86 TYR A CA 1
ATOM 712 C C . TYR A 1 86 ? 1.770 -9.591 3.158 1.00 95.25 86 TYR A C 1
ATOM 714 O O . TYR A 1 86 ? 1.544 -8.808 4.075 1.00 95.25 86 TYR A O 1
ATOM 722 N N . ARG A 1 87 ? 1.463 -10.888 3.251 1.00 94.56 87 ARG A N 1
ATOM 723 C CA . ARG A 1 87 ? 0.767 -11.447 4.422 1.00 94.56 87 ARG A CA 1
ATOM 724 C C . ARG A 1 87 ? 1.556 -11.295 5.715 1.00 94.56 87 ARG A C 1
ATOM 726 O O . ARG A 1 87 ? 0.943 -11.068 6.754 1.00 94.56 87 ARG A O 1
ATOM 733 N N . ARG A 1 88 ? 2.884 -11.419 5.656 1.00 96.62 88 ARG A N 1
ATOM 734 C CA . ARG A 1 88 ? 3.761 -11.232 6.816 1.00 96.62 88 ARG A CA 1
ATOM 735 C C . ARG A 1 88 ? 3.714 -9.786 7.311 1.00 96.62 88 ARG A C 1
ATOM 737 O O . ARG A 1 88 ? 3.318 -9.564 8.449 1.00 96.62 88 ARG A O 1
ATOM 744 N N . VAL A 1 89 ? 4.021 -8.820 6.441 1.00 97.44 89 VAL A N 1
ATOM 745 C CA . VAL A 1 89 ? 4.014 -7.387 6.796 1.00 97.44 89 VAL A CA 1
ATOM 746 C C . VAL A 1 89 ? 2.613 -6.933 7.207 1.00 97.44 89 VAL A C 1
ATOM 748 O O . VAL A 1 89 ? 2.446 -6.239 8.203 1.00 97.44 89 VAL A O 1
ATOM 751 N N . PHE A 1 90 ? 1.578 -7.379 6.493 1.00 96.81 90 PHE A N 1
ATOM 752 C CA . PHE A 1 90 ? 0.193 -7.091 6.849 1.00 96.81 90 PHE A CA 1
ATOM 753 C C . PHE A 1 90 ? -0.172 -7.645 8.228 1.00 96.81 90 PHE A C 1
ATOM 755 O O . PHE A 1 90 ? -0.812 -6.944 9.007 1.00 96.81 90 PHE A O 1
ATOM 762 N N . GLY A 1 91 ? 0.225 -8.879 8.549 1.00 95.81 91 GLY A N 1
ATOM 763 C CA . GLY A 1 91 ? -0.024 -9.483 9.858 1.00 95.81 91 GLY A CA 1
ATOM 764 C C . GLY A 1 91 ? 0.618 -8.692 10.997 1.00 95.81 91 GLY A C 1
ATOM 765 O O . GLY A 1 91 ? -0.037 -8.457 12.006 1.00 95.81 91 GLY A O 1
ATOM 766 N N . GLU A 1 92 ? 1.853 -8.228 10.797 1.00 96.44 92 GLU A N 1
ATOM 767 C CA . GLU A 1 92 ? 2.572 -7.379 11.755 1.00 96.44 92 GLU A CA 1
ATOM 768 C C . GLU A 1 92 ? 1.888 -6.013 11.924 1.00 96.44 92 GLU A C 1
ATOM 770 O O . GLU A 1 92 ? 1.641 -5.564 13.039 1.00 96.44 92 GLU A O 1
ATOM 775 N N . TRP A 1 93 ? 1.537 -5.347 10.823 1.00 96.50 93 TRP A N 1
ATOM 776 C CA . TRP A 1 93 ? 0.970 -3.997 10.872 1.00 96.50 93 TRP A CA 1
ATOM 777 C C . TRP A 1 93 ? -0.483 -3.959 11.343 1.00 96.50 93 TRP A C 1
ATOM 779 O O . TRP A 1 93 ? -0.912 -2.974 11.941 1.00 96.50 93 TRP A O 1
ATOM 789 N N . SER A 1 94 ? -1.258 -5.004 11.045 1.00 96.12 94 SER A N 1
ATOM 790 C CA . SER A 1 94 ? -2.695 -5.062 11.337 1.00 96.12 94 SER A CA 1
ATOM 791 C C . SER A 1 94 ? -3.030 -5.561 12.743 1.00 96.12 94 SER A C 1
ATOM 793 O O . SER A 1 94 ? -4.212 -5.724 13.062 1.00 96.12 94 SER A O 1
ATOM 795 N N . GLU A 1 95 ? -2.031 -5.786 13.600 1.00 95.12 95 GLU A N 1
ATOM 796 C CA . GLU A 1 95 ? -2.249 -6.241 14.970 1.00 95.12 95 GLU A CA 1
ATOM 797 C C . GLU A 1 95 ? -3.183 -5.281 15.733 1.00 95.12 95 GLU A C 1
ATOM 799 O O . GLU A 1 95 ? -2.957 -4.074 15.830 1.00 95.12 95 GLU A O 1
ATOM 804 N N . GLY A 1 96 ? -4.294 -5.821 16.245 1.00 93.00 96 GLY A N 1
ATOM 805 C CA . GLY A 1 96 ? -5.321 -5.048 16.953 1.00 93.00 96 GLY A CA 1
ATOM 806 C C . GLY A 1 96 ? -6.221 -4.175 16.065 1.00 93.00 96 GLY A C 1
ATOM 807 O O . GLY A 1 96 ? -7.087 -3.471 16.588 1.00 93.00 96 GLY A O 1
ATOM 808 N N . MET A 1 97 ? -6.071 -4.221 14.738 1.00 96.00 97 MET A N 1
ATOM 809 C CA . MET A 1 97 ? -6.897 -3.458 13.797 1.00 96.00 97 MET A CA 1
ATOM 810 C C . MET A 1 97 ? -8.139 -4.237 13.344 1.00 96.00 97 MET A C 1
ATOM 812 O O . MET A 1 97 ? -8.209 -5.465 13.382 1.00 96.00 97 MET A O 1
ATOM 816 N N . ILE A 1 98 ? -9.142 -3.506 12.855 1.00 94.69 98 ILE A N 1
ATOM 817 C CA . ILE A 1 98 ? -10.305 -4.091 12.187 1.00 94.69 98 ILE A CA 1
ATOM 818 C C . ILE A 1 98 ? -9.914 -4.380 10.739 1.00 94.69 98 ILE A C 1
ATOM 820 O O . ILE A 1 98 ? -9.717 -3.456 9.951 1.00 94.69 98 ILE A O 1
ATOM 824 N N . VAL A 1 99 ? -9.825 -5.661 10.391 1.00 95.50 99 VAL A N 1
ATOM 825 C CA . VAL A 1 99 ? -9.421 -6.130 9.059 1.00 95.50 99 VAL A CA 1
ATOM 826 C C . VAL A 1 99 ? -10.638 -6.368 8.158 1.00 95.50 99 VAL A 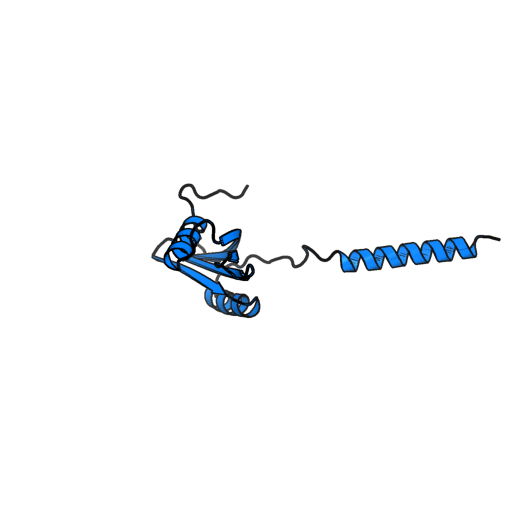C 1
ATOM 828 O O . VAL A 1 99 ? -11.619 -6.998 8.564 1.00 95.50 99 VAL A O 1
ATOM 831 N N . LYS A 1 100 ? -10.566 -5.901 6.906 1.00 91.25 100 LYS A N 1
ATOM 832 C CA . LYS A 1 100 ? -11.530 -6.220 5.844 1.00 91.25 100 LYS A CA 1
ATOM 833 C C . LYS A 1 100 ? -11.430 -7.717 5.541 1.00 91.25 100 LYS A C 1
ATOM 835 O O . LYS A 1 100 ? -10.396 -8.201 5.087 1.00 91.25 100 LYS A O 1
ATOM 840 N N . ARG A 1 101 ? -12.507 -8.476 5.775 1.00 79.69 101 ARG A N 1
ATOM 841 C CA . ARG A 1 101 ? -12.582 -9.869 5.307 1.00 79.69 101 ARG A CA 1
ATOM 842 C C . ARG A 1 101 ? -12.735 -9.866 3.793 1.00 79.69 101 ARG A C 1
ATOM 844 O O . ARG A 1 101 ? -13.799 -9.529 3.280 1.00 79.69 101 ARG A O 1
ATOM 851 N N . PHE A 1 102 ? -11.687 -10.271 3.092 1.00 63.66 102 PHE A N 1
ATOM 852 C CA . PHE A 1 102 ? -11.791 -10.620 1.685 1.00 63.66 102 PHE A CA 1
ATOM 853 C C . PHE A 1 102 ? -12.575 -11.928 1.572 1.00 63.66 102 PHE A C 1
ATOM 855 O O 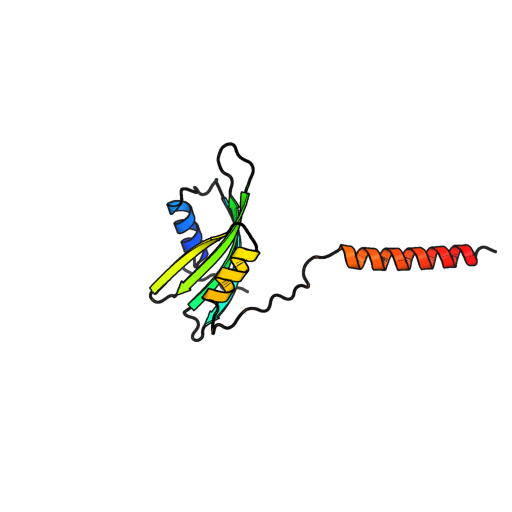. PHE A 1 102 ? -12.129 -12.976 2.036 1.00 63.66 102 PHE A O 1
ATOM 862 N N . SER A 1 103 ? -13.775 -11.862 1.000 1.00 50.91 103 SER A N 1
ATOM 863 C CA . SER A 1 103 ? -14.449 -13.059 0.508 1.00 50.91 103 SER A CA 1
ATOM 864 C C . SER A 1 103 ? -13.609 -13.580 -0.651 1.00 50.91 103 SER A C 1
ATOM 866 O O . SER A 1 103 ? -13.518 -12.927 -1.684 1.00 50.91 103 SER A O 1
ATOM 868 N N . THR A 1 104 ? -12.981 -14.741 -0.497 1.00 50.88 104 THR A N 1
ATOM 869 C CA . THR A 1 104 ? -12.221 -15.458 -1.538 1.00 50.88 104 THR A CA 1
ATOM 870 C C . THR A 1 104 ? -13.101 -15.958 -2.699 1.00 50.88 104 THR A C 1
ATOM 872 O O . THR A 1 104 ? -12.786 -16.959 -3.336 1.00 50.88 104 THR A O 1
ATOM 875 N N . ASN A 1 105 ? -14.226 -15.292 -2.974 1.00 41.31 105 ASN A N 1
ATOM 876 C CA . ASN A 1 105 ? -15.248 -15.719 -3.925 1.00 41.31 105 ASN A CA 1
ATOM 877 C C . ASN A 1 105 ? -15.251 -14.926 -5.243 1.00 41.31 105 ASN A C 1
ATOM 879 O O . ASN A 1 105 ? -16.163 -15.096 -6.048 1.00 41.31 105 ASN A O 1
ATOM 883 N N . GLU A 1 106 ? -14.258 -14.076 -5.492 1.00 44.97 106 GLU A N 1
ATOM 884 C CA . GLU A 1 106 ? -14.094 -13.423 -6.792 1.00 44.97 106 GLU A CA 1
ATOM 885 C C . GLU A 1 106 ? -12.981 -14.117 -7.596 1.00 44.97 106 GLU A C 1
ATOM 887 O O . GLU A 1 106 ? -11.821 -14.133 -7.202 1.00 44.97 106 GLU A O 1
ATOM 892 N N . TYR A 1 107 ? -13.390 -14.702 -8.732 1.00 45.97 107 TYR A N 1
ATOM 893 C CA . TYR A 1 107 ? -12.593 -15.291 -9.822 1.00 45.97 107 TYR A CA 1
ATOM 894 C C . TYR A 1 107 ? -11.989 -16.703 -9.657 1.00 45.97 107 TYR A C 1
ATOM 896 O O . TYR A 1 107 ? -10.778 -16.893 -9.624 1.00 45.97 107 TYR A O 1
ATOM 904 N N . TYR A 1 108 ? -12.842 -17.730 -9.793 1.00 51.47 108 TYR A N 1
ATOM 905 C CA . TYR A 1 108 ? -12.452 -19.012 -10.411 1.00 51.47 108 TYR A CA 1
ATOM 906 C C . TYR A 1 108 ? -13.541 -19.525 -11.380 1.00 51.47 108 TYR A C 1
ATOM 908 O O . TYR A 1 108 ? -14.467 -20.209 -10.940 1.00 51.47 108 TYR A O 1
ATOM 916 N N . PRO A 1 109 ? -13.442 -19.289 -12.705 1.00 53.09 109 PRO A N 1
ATOM 917 C CA . PRO A 1 109 ? -14.391 -19.846 -13.682 1.00 53.09 109 PRO A CA 1
ATOM 918 C C . PRO A 1 109 ? -14.214 -21.358 -13.934 1.00 53.09 109 PRO A C 1
ATOM 920 O O . PRO A 1 109 ? -15.025 -21.977 -14.614 1.00 53.09 109 PRO A O 1
ATOM 923 N N . ILE A 1 110 ? -13.165 -21.990 -13.396 1.00 55.28 110 ILE A N 1
ATOM 924 C CA . ILE A 1 110 ? -12.826 -23.383 -13.736 1.00 55.28 110 ILE A CA 1
ATOM 925 C C . ILE A 1 110 ? -13.738 -24.388 -13.010 1.00 55.28 110 ILE A C 1
ATOM 927 O O . ILE A 1 110 ? -14.083 -25.429 -13.565 1.00 55.28 110 ILE A O 1
ATOM 931 N N . ARG A 1 111 ? -14.198 -24.076 -11.789 1.00 53.06 111 ARG A N 1
ATOM 932 C CA . ARG A 1 111 ? -15.090 -24.983 -11.041 1.00 53.06 111 ARG A CA 1
ATOM 933 C C . ARG A 1 111 ? -16.527 -24.967 -11.568 1.00 53.06 111 ARG A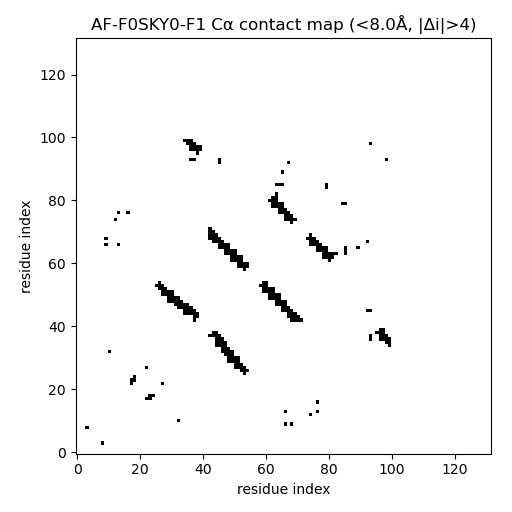 C 1
ATOM 935 O O . ARG A 1 111 ? -17.172 -26.011 -11.564 1.00 53.06 111 ARG A O 1
ATOM 942 N N . SER A 1 112 ? -17.008 -23.830 -12.072 1.00 55.94 112 SER A N 1
ATOM 943 C CA . SER A 1 112 ? -18.319 -23.736 -12.727 1.00 55.94 112 SER A CA 1
ATOM 944 C C . SER A 1 112 ? -18.326 -24.399 -14.109 1.00 55.94 112 SER A C 1
ATOM 946 O O . SER A 1 112 ? -19.312 -25.045 -14.458 1.00 55.94 112 SER A O 1
ATOM 948 N N . LEU A 1 113 ? -17.216 -24.336 -14.856 1.00 58.56 113 LEU A N 1
ATOM 949 C CA . LEU A 1 113 ? -17.054 -25.045 -16.132 1.00 58.56 113 LEU A CA 1
ATOM 950 C C . LEU A 1 113 ? -17.126 -26.571 -15.979 1.00 58.56 113 LEU A C 1
ATOM 952 O O . LEU A 1 113 ? -17.814 -27.223 -16.759 1.00 58.56 113 LEU A O 1
ATOM 956 N N . LEU A 1 114 ? -16.488 -27.145 -14.952 1.00 64.25 114 LEU A N 1
ATOM 957 C CA . LEU A 1 114 ? -16.563 -28.592 -14.700 1.00 64.25 114 LEU A CA 1
ATOM 958 C C . LEU A 1 114 ? -17.992 -29.057 -14.381 1.00 64.25 114 LEU A C 1
ATOM 960 O O . LEU A 1 114 ? -18.415 -30.105 -14.869 1.00 64.25 114 LEU A O 1
ATOM 964 N N . GLY A 1 115 ? -18.749 -28.264 -13.617 1.00 70.56 115 GLY A N 1
ATOM 965 C CA . GLY A 1 115 ? -20.160 -28.549 -13.342 1.00 70.56 115 GLY A CA 1
ATOM 966 C C . GLY A 1 115 ? -21.020 -28.526 -14.610 1.00 70.56 115 GLY A C 1
ATOM 967 O O . GLY A 1 115 ? -21.824 -29.429 -14.827 1.00 70.56 115 GLY A O 1
ATOM 968 N N . LEU A 1 116 ? -20.804 -27.540 -15.485 1.00 73.25 116 LEU A N 1
ATOM 969 C CA . LEU A 1 116 ? -21.517 -27.421 -16.761 1.00 73.25 116 LEU A CA 1
ATOM 970 C C . LEU A 1 116 ? -21.184 -28.575 -17.719 1.00 73.25 116 LEU A C 1
ATOM 972 O O . LEU A 1 116 ? -22.094 -29.157 -18.306 1.00 73.25 116 LEU A O 1
ATOM 976 N N . CYS A 1 117 ? -19.910 -28.970 -17.818 1.00 79.81 117 CYS A N 1
ATOM 977 C CA . CYS A 1 117 ? -19.498 -30.124 -18.621 1.00 79.81 117 CYS A CA 1
ATOM 978 C C . CYS A 1 117 ? -20.139 -31.432 -18.133 1.00 79.81 117 CYS A C 1
ATOM 980 O O . CYS A 1 117 ? -20.575 -32.233 -18.957 1.00 79.81 117 CYS A O 1
ATOM 982 N N . ALA A 1 118 ? -20.240 -31.646 -16.816 1.00 79.81 118 ALA A N 1
ATOM 983 C CA . ALA A 1 118 ? -20.872 -32.844 -16.261 1.00 79.81 118 ALA A CA 1
ATOM 984 C C . ALA A 1 118 ? -22.376 -32.908 -16.582 1.00 79.81 118 ALA A C 1
ATOM 986 O O . ALA A 1 118 ? -22.886 -33.970 -16.935 1.00 79.81 118 ALA A O 1
ATOM 987 N N . ILE A 1 119 ? -23.073 -31.768 -16.522 1.00 82.75 119 ILE A N 1
ATOM 988 C CA . ILE A 1 119 ? -24.496 -31.679 -16.881 1.00 82.75 119 ILE A CA 1
ATOM 989 C C . ILE A 1 119 ? -24.690 -31.943 -18.379 1.00 82.75 119 ILE A C 1
ATOM 991 O O . ILE A 1 119 ? -25.553 -32.734 -18.750 1.00 82.75 119 ILE A O 1
ATOM 995 N N . ILE A 1 120 ? -23.866 -31.338 -19.241 1.00 86.69 120 ILE A N 1
ATOM 996 C CA . ILE A 1 120 ? -23.929 -31.555 -20.694 1.00 86.69 120 ILE A CA 1
ATOM 997 C C . ILE A 1 120 ? -23.672 -33.028 -21.038 1.00 86.69 120 ILE A C 1
ATOM 999 O O . ILE A 1 120 ? -24.418 -33.607 -21.825 1.00 86.69 120 ILE A O 1
ATOM 1003 N N . ALA A 1 121 ? -22.668 -33.656 -20.420 1.00 85.88 121 ALA A N 1
ATOM 1004 C CA . ALA A 1 121 ? -22.371 -35.072 -20.625 1.00 85.88 121 ALA A CA 1
ATOM 1005 C C . ALA A 1 121 ? -23.524 -35.982 -20.168 1.00 85.88 121 ALA A C 1
ATOM 1007 O O . ALA A 1 121 ? -23.857 -36.936 -20.866 1.00 85.88 121 ALA A O 1
ATOM 1008 N N . ALA A 1 122 ? -24.168 -35.670 -19.039 1.00 84.94 122 ALA A N 1
ATOM 1009 C CA . ALA A 1 122 ? -25.321 -36.423 -18.551 1.00 84.94 122 ALA A CA 1
ATOM 1010 C C . ALA A 1 122 ? -26.533 -36.298 -19.487 1.00 84.94 122 ALA A C 1
ATOM 1012 O O . ALA A 1 122 ? -27.182 -37.299 -19.774 1.00 84.94 122 ALA A 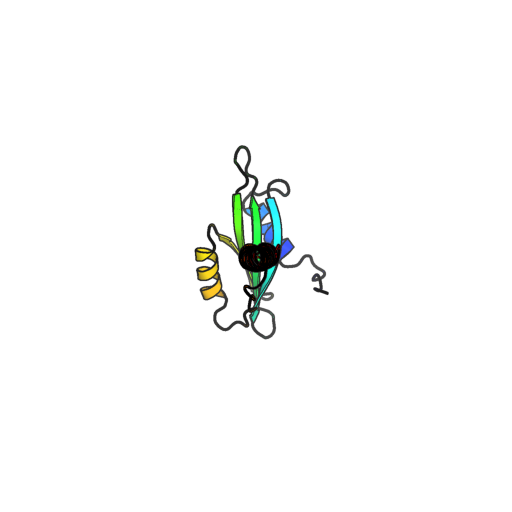O 1
ATOM 1013 N N . VAL A 1 123 ? -26.812 -35.098 -20.008 1.00 86.12 123 VAL A N 1
ATOM 1014 C CA . VAL A 1 123 ? -27.908 -34.874 -20.965 1.00 86.12 123 VAL A CA 1
ATOM 1015 C C . VAL A 1 123 ? -27.638 -35.586 -22.292 1.00 86.12 123 VAL A C 1
ATOM 1017 O O . VAL A 1 123 ? -28.538 -36.229 -22.822 1.00 86.12 123 VAL A O 1
ATOM 1020 N N . LEU A 1 124 ? -26.405 -35.537 -22.805 1.00 85.81 124 LEU A N 1
ATOM 1021 C CA . LEU A 1 124 ? -26.005 -36.280 -24.006 1.00 85.81 124 LEU A CA 1
ATOM 1022 C C . LEU A 1 124 ? -26.125 -37.794 -23.816 1.00 85.81 124 LEU A C 1
ATOM 1024 O O . LEU A 1 124 ? -26.657 -38.470 -24.689 1.00 85.81 124 LEU A O 1
ATOM 1028 N N . ALA A 1 125 ? -25.674 -38.326 -22.677 1.00 83.50 125 ALA A N 1
ATOM 1029 C CA . ALA A 1 125 ? -25.817 -39.746 -22.368 1.00 83.50 125 ALA A CA 1
ATOM 1030 C C . ALA A 1 125 ? -27.293 -40.162 -22.306 1.00 83.50 125 ALA A C 1
ATOM 1032 O O . ALA A 1 125 ? -27.649 -41.216 -22.822 1.00 83.50 125 ALA A O 1
ATOM 1033 N N . LEU A 1 126 ? -28.150 -39.311 -21.733 1.00 81.12 126 LEU A N 1
ATOM 1034 C CA . LEU A 1 126 ? -29.583 -39.565 -21.647 1.00 81.12 126 LEU A CA 1
ATOM 1035 C C . LEU A 1 126 ? -30.226 -39.551 -23.042 1.00 81.12 126 LEU A C 1
ATOM 1037 O O . LEU A 1 126 ? -30.919 -40.496 -23.398 1.00 81.12 126 LEU A O 1
ATOM 1041 N N . LEU A 1 127 ? -29.928 -38.555 -23.878 1.00 80.56 127 LEU A N 1
ATOM 1042 C CA . LEU A 1 127 ? -30.432 -38.499 -25.256 1.00 80.56 127 LEU A CA 1
ATOM 1043 C C . LEU A 1 127 ? -29.988 -39.711 -26.091 1.00 80.56 127 LEU A C 1
ATOM 1045 O O . LEU A 1 127 ? -30.816 -40.308 -26.766 1.00 80.56 127 LEU A O 1
ATOM 1049 N N . LEU A 1 128 ? -28.733 -40.153 -25.958 1.00 78.75 128 LEU A N 1
ATOM 1050 C CA . LEU A 1 128 ? -28.229 -41.351 -26.645 1.00 78.75 128 LEU A CA 1
ATOM 1051 C C . LEU A 1 128 ? -28.878 -42.657 -26.159 1.00 78.75 128 LEU A C 1
ATOM 1053 O O . LEU A 1 128 ? -28.916 -43.626 -26.909 1.00 78.75 128 LEU A O 1
ATOM 1057 N N . THR A 1 129 ? -29.384 -42.709 -24.923 1.00 75.25 129 THR A N 1
ATOM 1058 C CA . THR A 1 129 ? -30.154 -43.868 -24.432 1.00 75.25 129 THR A CA 1
ATOM 1059 C C . THR A 1 129 ? -31.619 -43.872 -24.870 1.00 75.25 129 THR A C 1
ATOM 1061 O O . THR A 1 129 ? -32.259 -44.916 -24.773 1.00 75.25 129 THR A O 1
ATOM 1064 N N . PHE A 1 130 ? -32.151 -42.735 -25.332 1.00 70.94 130 PHE A N 1
ATOM 1065 C CA . PHE A 1 130 ? -33.552 -42.584 -25.739 1.00 70.94 130 PHE A CA 1
ATOM 1066 C C . PHE A 1 130 ? -33.769 -42.536 -27.262 1.00 70.94 130 PHE A C 1
ATOM 1068 O O . PHE A 1 130 ? -34.923 -42.507 -27.682 1.00 70.94 130 PHE A O 1
ATOM 1075 N N . ASP A 1 131 ? -32.713 -42.593 -28.081 1.00 54.56 131 ASP A N 1
ATOM 1076 C CA . ASP A 1 131 ? -32.832 -42.894 -29.515 1.00 54.56 131 ASP A CA 1
ATOM 1077 C C . ASP A 1 131 ? -32.978 -44.417 -29.718 1.00 54.56 131 ASP A C 1
ATOM 1079 O O . ASP A 1 131 ? -31.997 -45.155 -29.855 1.00 54.56 131 ASP A O 1
ATOM 1083 N N . LEU A 1 132 ? -34.236 -44.869 -29.700 1.00 51.22 132 LEU A N 1
ATOM 1084 C CA . LEU A 1 132 ? -34.729 -46.191 -30.103 1.00 51.22 132 LEU A CA 1
ATOM 1085 C C . LEU A 1 132 ? -35.836 -45.998 -31.146 1.00 51.22 132 LEU A C 1
ATOM 1087 O O . LEU A 1 132 ? -36.717 -45.142 -30.902 1.00 51.22 132 LEU A O 1
#

Organism: Rubinisphaera brasiliensis (strain ATCC 49424 / DSM 5305 / JCM 21570 / IAM 15109 / NBRC 103401 / IFAM 1448) (NCBI:txid756272)

Secondary structure (DSSP, 8-state):
-----TT-HHHHHHHHHHHHTT--GGGEEEEEEEEEEE-TTS-EEEEEEEEEE--TTS--EEEEEEEEEETTS-EEEEEESSHHHHHHHHHHHTTTSEE----TTS--HHHHHHHHHHHHHHHHHHHHHH--

Foldseek 3Di:
DPDPDPPCPPVVVVQVVCVVVVQDPVFKDKDDWAFFWAAPVGQWTKIKTWMFGHDPPDDTQIWIKMWIGRNVDDIDIDTHRDPVVVCVVCVVRRVNIHGDDDPPPPDDVPVVVVVVVVVVVVVVVVVVVPPD

Nearest PDB structures (foldseek):
  6kac-assembly1_p  TM=4.507E-01  e=2.632E-01  Chlamydomonas reinhardtii
  5xxq-assembly2_B  TM=4.611E-01  e=6.864E-01  Homo sapiens

Sequence (132 aa):
MYNKLPNGGIERQIRSFLKEKGYGRSRYDLREVDLVAVERPGWRQIFRFELDLRPPHSDPVHKIGIAFDDHRSHCEIQLLDSESDYRRVFGEWSEGMIVKRFSTNEYYPIRSLLGLCAIIAAVLALLLTFDL